Protein AF-A0A7S0MUR2-F1 (afdb_monomer)

Solvent-accessible surface area (backbone atoms only — not comparable to full-atom values): 8888 Å² total; per-residue (Å²): 134,85,80,76,78,78,74,66,90,78,56,60,71,79,74,49,76,50,71,68,57,52,52,53,50,50,51,50,50,50,53,50,50,53,52,51,50,53,52,48,53,53,51,52,53,52,51,52,52,52,52,51,51,50,52,52,50,53,51,55,54,52,53,60,51,64,76,42,84,92,42,72,80,53,42,61,61,44,54,51,50,48,51,55,54,57,74,52,36,84,82,47,55,74,75,54,35,54,54,52,49,54,54,45,51,54,49,52,51,50,54,49,51,53,52,51,50,52,51,53,51,54,62,68,71,54,49,75,62,58,53,49,49,58,58,53,74,77,50,84,85,59,93,85,58,77,96,77,133

Nearest PDB structures (foldseek):
  4v4w-assembly1_AT  TM=3.397E-01  e=2.721E+00  Escherichia coli

Sequence (149 aa):
EEEEEEEDIFGLDSLLPSKRKQEEEARKMAAMAARAEARAAAKAAALLDQRRDALIRAVEEAFGFYNVTTKNWTRVPVDMLVAKVHEVRAKFAPGQRDRLQKVYNRVKEQQTRRRQVAQQEAARDRSAFETAQSKYAGMDISIRKAVAG

Radius of gyration: 37.53 Å; Cα contacts (8 Å, |Δi|>4): 38; chains: 1; bounding box: 100×21×106 Å

Structure (mmCIF, N/CA/C/O backbone):
data_AF-A0A7S0MUR2-F1
#
_entry.id   AF-A0A7S0MUR2-F1
#
loop_
_atom_site.group_PDB
_atom_site.id
_atom_site.type_symbol
_atom_site.label_atom_id
_atom_site.label_alt_id
_atom_site.label_comp_id
_atom_site.label_asym_id
_atom_site.label_entity_id
_atom_site.label_seq_id
_atom_site.pdbx_PDB_ins_code
_atom_site.Cartn_x
_atom_site.Cartn_y
_atom_site.Cartn_z
_atom_site.occupancy
_atom_site.B_iso_or_equiv
_atom_site.auth_seq_id
_atom_site.auth_comp_id
_atom_site.auth_asym_id
_atom_site.auth_atom_id
_atom_site.pdbx_PDB_model_num
ATOM 1 N N . GLU A 1 1 ? 21.068 7.499 -71.620 1.00 37.94 1 GLU A N 1
ATOM 2 C CA . GLU A 1 1 ? 22.083 8.463 -71.169 1.00 37.94 1 GLU A CA 1
ATOM 3 C C . GLU A 1 1 ? 22.951 7.692 -70.201 1.00 37.94 1 GLU A C 1
ATOM 5 O O . GLU A 1 1 ? 22.468 7.285 -69.153 1.00 37.94 1 GLU A O 1
ATOM 10 N N . GLU A 1 2 ? 24.115 7.273 -70.6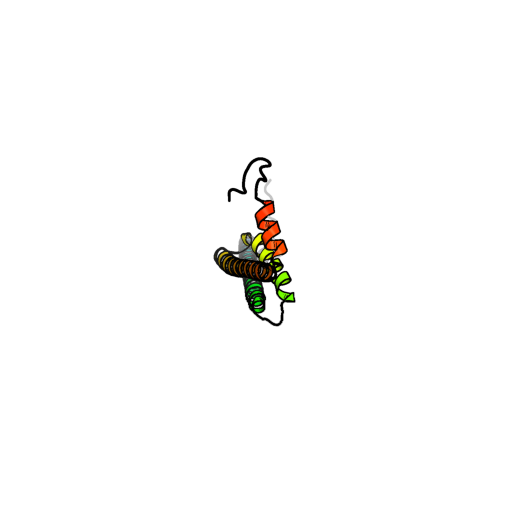87 1.00 41.06 2 GLU A N 1
ATOM 11 C CA . GLU A 1 2 ? 25.111 6.533 -69.915 1.00 41.06 2 GLU A CA 1
ATOM 12 C C . GLU A 1 2 ? 25.866 7.588 -69.103 1.00 41.06 2 GLU A C 1
ATOM 14 O O . GLU A 1 2 ? 26.521 8.449 -69.684 1.00 41.06 2 GLU A O 1
ATOM 19 N N . GLU A 1 3 ? 25.664 7.608 -67.784 1.00 45.03 3 GLU A N 1
ATOM 20 C CA . GLU A 1 3 ? 26.466 8.436 -66.883 1.00 45.03 3 GLU A CA 1
ATOM 21 C C . GLU A 1 3 ? 27.890 7.874 -66.914 1.00 45.03 3 GLU A C 1
ATOM 23 O O . GLU A 1 3 ? 28.135 6.765 -66.439 1.00 45.03 3 GLU A O 1
ATOM 28 N N . GLU A 1 4 ? 28.800 8.606 -67.558 1.00 47.94 4 GLU A N 1
ATOM 29 C CA . GLU A 1 4 ? 30.234 8.337 -67.519 1.00 47.94 4 GLU A CA 1
ATOM 30 C C . GLU A 1 4 ? 30.663 8.290 -66.046 1.00 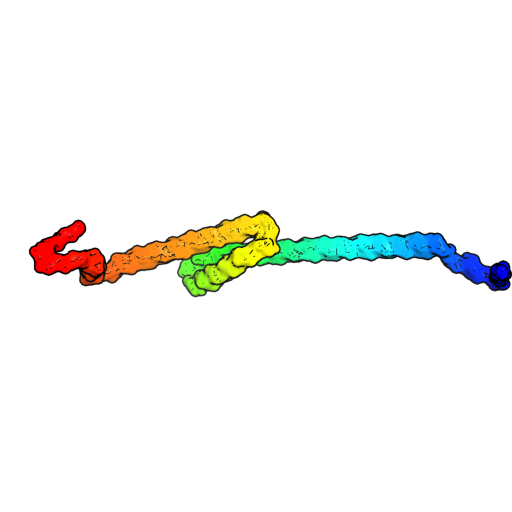47.94 4 GLU A C 1
ATOM 32 O O . GLU A 1 4 ? 30.532 9.277 -65.320 1.00 47.94 4 GLU A O 1
ATOM 37 N N . GLU A 1 5 ? 31.113 7.122 -65.582 1.00 60.44 5 GLU A N 1
ATOM 38 C CA . GLU A 1 5 ? 31.707 6.973 -64.257 1.00 60.44 5 GLU A CA 1
ATOM 39 C C . GLU A 1 5 ? 32.964 7.854 -64.223 1.00 60.44 5 GLU A C 1
ATOM 41 O O . GLU A 1 5 ? 33.976 7.518 -64.836 1.00 60.44 5 GLU A O 1
ATOM 46 N N . GLU A 1 6 ? 32.884 9.018 -63.567 1.00 66.69 6 GLU A N 1
ATOM 47 C CA . GLU A 1 6 ? 34.037 9.889 -63.334 1.00 66.69 6 GLU A CA 1
ATOM 48 C C . GLU A 1 6 ? 35.123 9.072 -62.620 1.00 66.69 6 GLU A C 1
ATOM 50 O O . GLU A 1 6 ? 34.997 8.728 -61.443 1.00 66.69 6 GLU A O 1
ATOM 55 N N . GLU A 1 7 ? 36.179 8.709 -63.351 1.00 65.25 7 GLU A N 1
ATOM 56 C CA . GLU A 1 7 ? 37.297 7.957 -62.794 1.00 65.25 7 GLU A CA 1
ATOM 57 C C . GLU A 1 7 ? 37.976 8.800 -61.706 1.00 65.25 7 GLU A C 1
ATOM 59 O O . GLU A 1 7 ? 38.452 9.910 -61.950 1.00 65.25 7 GLU A O 1
ATOM 64 N N . ASP A 1 8 ? 38.016 8.270 -60.485 1.00 77.12 8 ASP A N 1
ATOM 65 C CA . ASP A 1 8 ? 38.578 8.931 -59.309 1.00 77.12 8 ASP A CA 1
ATOM 66 C C . ASP A 1 8 ? 40.097 9.169 -59.456 1.00 77.12 8 ASP A C 1
ATOM 68 O O . ASP A 1 8 ? 40.935 8.338 -59.097 1.00 77.12 8 ASP A O 1
ATOM 72 N N . ILE A 1 9 ? 40.446 10.351 -59.976 1.00 82.75 9 ILE A N 1
ATOM 73 C CA . ILE A 1 9 ? 41.812 10.806 -60.304 1.00 82.75 9 ILE A CA 1
ATOM 74 C C . ILE A 1 9 ? 42.748 10.786 -59.078 1.00 82.75 9 ILE A C 1
ATOM 76 O O . ILE A 1 9 ? 43.970 10.711 -59.224 1.00 82.75 9 ILE A O 1
ATOM 80 N N . PHE A 1 10 ? 42.198 10.838 -57.860 1.00 81.88 10 PHE A N 1
ATOM 81 C CA . PHE A 1 10 ? 42.970 10.892 -56.615 1.00 81.88 10 PHE A CA 1
ATOM 82 C C . PHE A 1 10 ? 42.931 9.589 -55.804 1.00 81.88 10 PHE A C 1
ATOM 84 O O . PHE A 1 10 ? 43.607 9.502 -54.775 1.00 81.88 10 PHE A O 1
ATOM 91 N N . GLY A 1 11 ? 42.180 8.576 -56.249 1.00 76.94 11 GLY A N 1
ATOM 92 C CA . GLY A 1 11 ? 42.016 7.305 -55.540 1.00 76.94 11 GLY A CA 1
ATOM 93 C C . GLY A 1 11 ? 41.372 7.447 -54.154 1.00 76.94 11 GLY A C 1
ATOM 94 O O . GLY A 1 11 ? 41.576 6.590 -53.288 1.00 76.94 11 GLY A O 1
ATOM 95 N N . LEU A 1 12 ? 40.641 8.536 -53.908 1.00 77.88 12 LEU A N 1
ATOM 96 C CA . LEU A 1 12 ? 40.012 8.852 -52.629 1.00 77.88 12 LEU A CA 1
ATOM 97 C C . LEU A 1 12 ? 38.819 7.937 -52.303 1.00 77.88 12 LEU A C 1
ATOM 99 O O . LEU A 1 12 ? 38.574 7.655 -51.129 1.00 77.88 12 LEU A O 1
ATOM 103 N N . ASP A 1 13 ? 38.133 7.398 -53.308 1.00 76.19 13 ASP A N 1
ATOM 104 C CA . ASP A 1 13 ? 37.029 6.446 -53.154 1.00 76.19 13 ASP A CA 1
ATOM 105 C C . ASP A 1 13 ? 37.485 5.124 -52.531 1.00 76.19 13 ASP A C 1
ATOM 107 O O . ASP A 1 13 ? 36.716 4.462 -51.831 1.00 76.19 13 ASP A O 1
ATOM 111 N N . SER A 1 14 ? 38.763 4.765 -52.690 1.00 74.88 14 SER A N 1
ATOM 112 C CA . SER A 1 14 ? 39.358 3.601 -52.017 1.00 74.88 14 SER A CA 1
ATOM 113 C C . SER A 1 14 ? 39.465 3.775 -50.493 1.00 74.88 14 SER A C 1
ATOM 115 O O . SER A 1 14 ? 39.527 2.787 -49.754 1.00 74.88 14 SER A O 1
ATOM 117 N N . LEU A 1 15 ? 39.456 5.026 -50.014 1.00 78.12 15 LEU A N 1
ATOM 118 C CA . LEU A 1 15 ? 39.483 5.379 -48.595 1.00 78.12 15 LEU A CA 1
ATOM 119 C C . LEU A 1 15 ? 38.074 5.476 -47.996 1.00 78.12 15 LEU A C 1
ATOM 121 O O . LEU A 1 15 ? 37.933 5.454 -46.769 1.00 78.12 15 LEU A O 1
ATOM 125 N N . LEU A 1 16 ? 37.026 5.561 -48.825 1.00 79.19 16 LEU A N 1
ATOM 126 C CA . LEU A 1 16 ? 35.653 5.606 -48.344 1.00 79.19 16 LEU A CA 1
ATOM 127 C C . LEU A 1 16 ? 35.198 4.207 -47.896 1.00 79.19 16 LEU A C 1
ATOM 129 O O . LEU A 1 16 ? 35.346 3.220 -48.624 1.00 79.19 16 LEU A O 1
ATOM 133 N N . PRO A 1 17 ? 34.611 4.073 -46.692 1.00 74.19 17 PRO A N 1
ATOM 134 C CA . PRO A 1 17 ? 34.070 2.797 -46.263 1.00 74.19 17 PRO A CA 1
ATOM 135 C C . PRO A 1 17 ? 32.956 2.390 -47.223 1.00 74.19 17 PRO A C 1
ATOM 137 O O . PRO A 1 17 ? 32.043 3.169 -47.494 1.00 74.19 17 PRO A O 1
ATOM 140 N N . SER A 1 18 ? 33.026 1.159 -47.732 1.00 79.12 18 SER A N 1
ATOM 141 C CA . SER A 1 18 ? 32.037 0.662 -48.686 1.00 79.12 18 SER A CA 1
ATOM 142 C C . SER A 1 18 ? 30.620 0.785 -48.118 1.00 79.12 18 SER A C 1
ATOM 144 O O . SER A 1 18 ? 30.404 0.567 -46.923 1.00 79.12 18 SER A O 1
ATOM 146 N N . LYS A 1 19 ? 29.632 1.083 -48.974 1.00 79.44 19 LYS A N 1
ATOM 147 C CA . LYS A 1 19 ? 28.216 1.223 -48.572 1.00 79.44 19 LYS A CA 1
ATOM 148 C C . LYS A 1 19 ? 27.738 0.049 -47.697 1.00 79.44 19 LYS A C 1
ATOM 150 O O . LYS A 1 19 ? 27.048 0.259 -46.708 1.00 79.44 19 LYS A O 1
ATOM 155 N N . ARG A 1 20 ? 28.208 -1.174 -47.989 1.00 77.75 20 ARG A N 1
ATOM 156 C CA . ARG A 1 20 ? 27.945 -2.385 -47.185 1.00 77.75 20 ARG A CA 1
ATOM 157 C C . ARG A 1 20 ? 28.541 -2.332 -45.772 1.00 77.75 20 ARG A C 1
ATOM 159 O O . ARG A 1 20 ? 27.870 -2.743 -44.832 1.00 77.75 20 ARG A O 1
ATOM 166 N N . LYS A 1 21 ? 29.773 -1.833 -45.603 1.00 82.62 21 LYS A N 1
ATOM 167 C CA . LYS A 1 21 ? 30.394 -1.653 -44.277 1.00 82.62 21 LYS A CA 1
ATOM 168 C C . LYS A 1 21 ? 29.659 -0.587 -43.462 1.00 82.62 21 LYS A C 1
ATOM 170 O O . LYS A 1 21 ? 29.388 -0.818 -42.290 1.00 82.62 21 LYS A O 1
ATOM 175 N N . GLN A 1 22 ? 29.275 0.526 -44.092 1.00 82.00 22 GLN A N 1
ATOM 176 C CA . GLN A 1 22 ? 28.497 1.584 -43.434 1.00 82.00 22 GLN A CA 1
ATOM 177 C C . GLN A 1 22 ? 27.115 1.082 -42.983 1.00 82.00 22 GLN A C 1
ATOM 179 O O . GLN A 1 22 ? 26.691 1.351 -41.861 1.00 82.00 22 GLN A O 1
ATOM 184 N N . GLU A 1 23 ? 26.425 0.304 -43.822 1.00 82.62 23 GLU A N 1
ATOM 185 C CA . GLU A 1 23 ? 25.126 -0.291 -43.489 1.00 82.62 23 GLU A CA 1
ATOM 186 C C . GLU A 1 23 ? 25.236 -1.324 -42.352 1.00 82.62 23 GLU A C 1
ATOM 188 O O . GLU A 1 23 ? 24.404 -1.356 -41.441 1.00 82.62 23 GLU A O 1
ATOM 193 N N . GLU A 1 24 ? 26.298 -2.137 -42.345 1.00 85.00 24 GLU A N 1
ATOM 194 C CA . GLU A 1 24 ? 26.568 -3.091 -41.267 1.00 85.00 24 GLU A CA 1
ATOM 195 C C . GLU A 1 24 ? 26.870 -2.383 -39.933 1.00 85.00 24 GLU A C 1
ATOM 197 O O . GLU A 1 24 ? 26.365 -2.792 -38.883 1.00 85.00 24 GLU A O 1
ATOM 202 N N . GLU A 1 25 ? 27.653 -1.303 -39.957 1.00 87.75 25 GLU A N 1
ATOM 203 C CA . GLU A 1 25 ? 27.940 -0.475 -38.781 1.00 87.75 25 GLU A CA 1
ATOM 204 C C . GLU A 1 25 ? 26.689 0.242 -38.262 1.00 87.75 25 GLU A C 1
ATOM 206 O O . GLU A 1 25 ? 26.412 0.191 -37.060 1.00 87.75 25 GLU A O 1
ATOM 211 N N . ALA A 1 26 ? 25.877 0.821 -39.150 1.00 86.81 26 ALA A N 1
ATOM 212 C CA . ALA A 1 26 ? 24.604 1.440 -38.791 1.00 86.81 26 ALA A CA 1
ATOM 213 C C . ALA A 1 26 ? 23.649 0.424 -38.144 1.00 86.81 26 ALA A C 1
ATOM 215 O O . ALA A 1 26 ? 23.041 0.703 -37.107 1.00 86.81 26 ALA A O 1
ATOM 216 N N . ARG A 1 27 ? 23.572 -0.800 -38.685 1.00 90.38 27 ARG A N 1
ATOM 217 C CA . ARG A 1 27 ? 22.765 -1.886 -38.110 1.00 90.38 27 ARG A CA 1
ATOM 218 C C . ARG A 1 27 ? 23.280 -2.324 -36.737 1.00 90.38 27 ARG A C 1
ATOM 220 O O . ARG A 1 27 ? 22.473 -2.575 -35.840 1.00 90.38 27 ARG A O 1
ATOM 227 N N . LYS A 1 28 ? 24.602 -2.390 -36.540 1.00 91.06 28 LYS A N 1
ATOM 228 C CA . LYS A 1 28 ? 25.218 -2.682 -35.231 1.00 91.06 28 LYS A CA 1
ATOM 229 C C . LYS A 1 28 ? 24.917 -1.585 -34.209 1.00 91.06 28 LYS A C 1
ATOM 231 O O . LYS A 1 28 ? 24.536 -1.909 -33.083 1.00 91.06 28 LYS A O 1
ATOM 236 N N . MET A 1 29 ? 25.024 -0.310 -34.591 1.00 90.50 29 MET A N 1
ATOM 237 C CA . MET A 1 29 ? 24.681 0.813 -33.712 1.00 90.50 29 MET A CA 1
ATOM 238 C C . MET A 1 29 ? 23.192 0.822 -33.353 1.00 90.50 29 MET A C 1
ATOM 240 O O . MET A 1 29 ? 22.856 0.956 -32.177 1.00 90.50 29 MET A O 1
ATOM 244 N N . ALA A 1 30 ? 22.300 0.593 -34.321 1.00 92.31 30 ALA A N 1
ATOM 245 C CA . ALA A 1 30 ? 20.862 0.498 -34.073 1.00 92.31 30 ALA A CA 1
ATOM 246 C C . ALA A 1 30 ? 20.518 -0.664 -33.124 1.00 92.31 30 ALA A C 1
ATOM 248 O O . ALA A 1 30 ? 19.748 -0.493 -32.178 1.00 92.31 30 ALA A O 1
ATOM 249 N N . ALA A 1 31 ? 21.141 -1.833 -33.308 1.00 92.25 31 ALA A N 1
ATOM 250 C CA . ALA A 1 31 ? 20.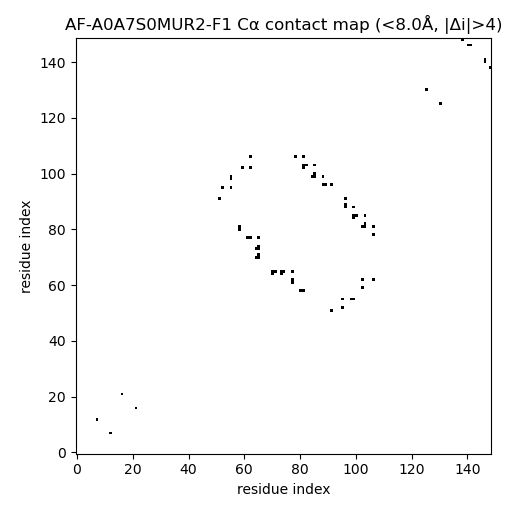970 -2.973 -32.408 1.00 92.25 31 ALA A CA 1
ATOM 251 C C . ALA A 1 31 ? 21.490 -2.681 -30.987 1.00 92.25 31 ALA A C 1
ATOM 253 O O . ALA A 1 31 ? 20.869 -3.081 -29.997 1.00 92.25 31 ALA A O 1
ATOM 254 N N . MET A 1 32 ? 22.609 -1.960 -30.865 1.00 92.75 32 MET A N 1
ATOM 255 C CA . MET A 1 32 ? 23.150 -1.531 -29.574 1.00 92.75 32 MET A CA 1
ATOM 256 C C . MET A 1 32 ? 22.221 -0.528 -28.879 1.00 92.75 32 MET A C 1
ATOM 258 O O . MET A 1 32 ? 21.964 -0.677 -27.682 1.00 92.75 32 MET A O 1
ATOM 262 N N . ALA A 1 33 ? 21.679 0.441 -29.621 1.00 92.38 33 ALA A N 1
ATOM 263 C CA . ALA A 1 33 ? 20.723 1.422 -29.118 1.00 92.38 33 ALA A CA 1
ATOM 264 C C . ALA A 1 33 ? 19.432 0.748 -28.626 1.00 92.38 33 ALA A C 1
ATOM 266 O O . ALA A 1 33 ? 19.033 0.963 -27.483 1.00 92.38 33 ALA A O 1
ATOM 267 N N . ALA A 1 34 ? 18.857 -0.164 -29.416 1.00 93.38 34 ALA A N 1
ATOM 268 C CA . ALA A 1 34 ? 17.673 -0.931 -29.023 1.00 93.38 34 ALA A CA 1
ATOM 269 C C . ALA A 1 34 ? 17.920 -1.766 -27.753 1.00 93.38 34 ALA A C 1
ATOM 271 O O . ALA A 1 34 ? 17.082 -1.830 -26.851 1.00 93.38 34 ALA A O 1
ATOM 272 N N . ARG A 1 35 ? 19.105 -2.379 -27.626 1.00 93.44 35 ARG A N 1
ATOM 273 C CA . ARG A 1 35 ? 19.481 -3.134 -26.421 1.00 93.44 35 ARG A CA 1
ATOM 274 C C . ARG A 1 35 ? 19.669 -2.225 -25.203 1.00 93.44 35 ARG A C 1
ATOM 276 O O . ARG A 1 35 ? 19.324 -2.622 -24.087 1.00 93.44 35 ARG A O 1
ATOM 283 N N . ALA A 1 36 ? 20.215 -1.026 -25.396 1.00 93.25 36 ALA A N 1
ATOM 284 C CA . ALA A 1 36 ? 20.356 -0.031 -24.340 1.00 93.25 36 ALA A CA 1
ATOM 285 C C . ALA A 1 36 ? 18.986 0.471 -23.859 1.00 93.25 36 ALA A C 1
ATOM 287 O O . ALA A 1 36 ? 18.757 0.535 -22.650 1.00 93.25 36 ALA A O 1
ATOM 288 N N . GLU A 1 37 ? 18.063 0.733 -24.784 1.00 93.94 37 GLU A N 1
ATOM 289 C CA . GLU A 1 37 ? 16.691 1.145 -24.489 1.00 93.94 37 GLU A CA 1
ATOM 290 C C . GLU A 1 37 ? 15.921 0.052 -23.736 1.00 93.94 37 GLU A C 1
ATOM 292 O O . GLU A 1 37 ? 15.372 0.309 -22.664 1.00 93.94 37 GLU A O 1
ATOM 297 N N . ALA A 1 38 ? 15.981 -1.200 -24.202 1.00 93.75 38 ALA A N 1
ATOM 298 C CA . ALA A 1 38 ? 15.368 -2.333 -23.509 1.00 93.75 38 ALA A CA 1
ATOM 299 C C . ALA A 1 38 ? 15.914 -2.498 -22.078 1.00 93.75 38 ALA A C 1
ATOM 301 O O . ALA A 1 38 ? 15.165 -2.741 -21.128 1.00 93.75 38 ALA A O 1
ATOM 302 N N . ARG A 1 39 ? 17.228 -2.309 -21.889 1.00 93.75 39 ARG A N 1
ATOM 303 C CA . ARG A 1 39 ? 17.855 -2.344 -20.560 1.00 93.75 39 ARG A CA 1
ATOM 304 C C . ARG A 1 39 ? 17.404 -1.174 -19.683 1.00 93.75 39 ARG A C 1
ATOM 306 O O . ARG A 1 39 ? 17.239 -1.359 -18.477 1.00 93.75 39 ARG A O 1
ATOM 313 N N . ALA A 1 40 ? 17.225 0.015 -20.253 1.00 93.81 40 ALA A N 1
ATOM 314 C CA . ALA A 1 40 ? 16.716 1.179 -19.535 1.00 93.81 40 ALA A CA 1
ATOM 315 C C . ALA A 1 40 ? 15.258 0.970 -19.097 1.00 93.81 40 ALA A C 1
ATOM 317 O O . ALA A 1 40 ? 14.941 1.188 -17.927 1.00 93.81 40 ALA A O 1
ATOM 318 N N . ALA A 1 41 ? 14.407 0.448 -19.983 1.00 94.06 41 ALA A N 1
ATOM 319 C CA . ALA A 1 41 ? 13.020 0.107 -19.679 1.00 94.06 41 ALA A CA 1
ATOM 320 C C . ALA A 1 41 ? 12.920 -0.944 -18.559 1.00 94.06 41 ALA A C 1
ATOM 322 O O . ALA A 1 41 ? 12.169 -0.761 -17.601 1.00 94.06 41 ALA A O 1
ATOM 323 N N . ALA A 1 42 ? 13.743 -1.999 -18.611 1.00 94.31 42 ALA A N 1
ATOM 324 C CA . ALA A 1 42 ? 13.794 -3.018 -17.562 1.00 94.31 42 ALA A CA 1
ATOM 325 C C . ALA A 1 42 ? 14.217 -2.440 -16.198 1.00 94.31 42 ALA A C 1
ATOM 327 O O . ALA A 1 42 ? 13.621 -2.764 -15.170 1.00 94.31 42 ALA A O 1
ATOM 328 N N . LYS A 1 43 ? 15.211 -1.540 -16.174 1.00 94.50 43 LYS A N 1
ATOM 329 C CA . LYS A 1 43 ? 15.619 -0.837 -14.946 1.00 94.50 43 LYS A CA 1
ATOM 330 C C . LYS A 1 43 ? 14.507 0.057 -14.401 1.00 94.50 43 LYS A C 1
ATOM 332 O O . LYS A 1 43 ? 14.294 0.080 -13.192 1.00 94.50 43 LYS A O 1
ATOM 337 N N . ALA A 1 44 ? 13.801 0.777 -15.272 1.00 94.44 44 ALA A N 1
ATOM 338 C CA . ALA A 1 44 ? 12.683 1.623 -14.872 1.00 94.44 44 ALA A CA 1
ATOM 339 C C . ALA A 1 44 ? 11.548 0.791 -14.254 1.00 94.44 44 ALA A C 1
ATOM 341 O O . ALA A 1 44 ? 11.048 1.145 -13.188 1.00 94.44 44 ALA A O 1
ATOM 342 N N . ALA A 1 45 ? 11.202 -0.348 -14.862 1.00 92.06 45 ALA A N 1
ATOM 343 C CA . ALA A 1 45 ? 10.216 -1.278 -14.317 1.00 92.06 45 ALA A CA 1
ATOM 344 C C . ALA A 1 45 ? 10.636 -1.820 -12.938 1.00 92.06 45 ALA A C 1
ATOM 346 O O . ALA A 1 45 ? 9.867 -1.730 -11.982 1.00 92.06 45 ALA A O 1
ATOM 347 N N . ALA A 1 46 ? 11.884 -2.278 -12.797 1.00 93.12 46 ALA A N 1
ATOM 348 C CA . ALA A 1 46 ? 12.408 -2.767 -11.521 1.00 93.12 46 ALA A CA 1
ATOM 349 C C . ALA A 1 46 ? 12.390 -1.688 -10.423 1.00 93.12 46 ALA A C 1
ATOM 351 O O . ALA A 1 46 ? 12.027 -1.963 -9.280 1.00 93.12 46 ALA A O 1
ATOM 352 N N . LEU A 1 47 ? 12.735 -0.443 -10.767 1.00 95.12 47 LEU A N 1
ATOM 353 C CA . LEU A 1 47 ? 12.681 0.680 -9.832 1.00 95.12 47 LEU A CA 1
ATOM 354 C C . LEU A 1 47 ? 11.245 0.973 -9.377 1.00 95.12 47 LEU A C 1
ATOM 356 O O . LEU A 1 47 ? 11.020 1.285 -8.207 1.00 95.12 47 LEU A O 1
ATOM 360 N N . LEU A 1 48 ? 10.266 0.880 -10.281 1.00 93.06 48 LEU A N 1
ATOM 361 C CA . LEU A 1 48 ? 8.856 1.047 -9.929 1.00 93.06 48 LEU A CA 1
ATOM 362 C C . LEU A 1 48 ? 8.392 -0.028 -8.945 1.00 93.06 48 LEU A C 1
ATOM 364 O O . LEU A 1 48 ? 7.704 0.298 -7.976 1.00 93.06 48 LEU A O 1
ATOM 368 N N . ASP A 1 49 ? 8.799 -1.278 -9.144 1.00 91.62 49 ASP A N 1
ATOM 369 C CA . ASP A 1 49 ? 8.436 -2.367 -8.238 1.00 91.62 49 ASP A CA 1
ATOM 370 C C . ASP A 1 49 ? 9.099 -2.220 -6.867 1.00 91.62 49 ASP A C 1
ATOM 372 O O . ASP A 1 49 ? 8.418 -2.343 -5.849 1.00 91.62 49 ASP A O 1
ATOM 376 N N . GLN A 1 50 ? 10.372 -1.818 -6.818 1.00 94.50 50 GLN A N 1
ATOM 377 C CA . GLN A 1 50 ? 11.057 -1.500 -5.561 1.00 94.50 50 GLN A CA 1
ATOM 378 C C . GLN A 1 50 ? 10.381 -0.352 -4.804 1.00 94.50 50 GLN A C 1
ATOM 380 O O . GLN A 1 50 ? 10.207 -0.426 -3.588 1.00 94.50 50 GLN A O 1
ATOM 385 N N . ARG A 1 51 ? 9.957 0.705 -5.511 1.00 94.75 51 ARG A N 1
ATOM 386 C CA . ARG A 1 51 ? 9.211 1.825 -4.912 1.00 94.75 51 ARG A CA 1
ATOM 387 C C . ARG A 1 51 ? 7.875 1.362 -4.337 1.00 94.75 51 ARG A C 1
ATOM 389 O O . ARG A 1 51 ? 7.519 1.755 -3.228 1.00 94.75 51 ARG A O 1
ATOM 396 N N . ARG A 1 52 ? 7.145 0.517 -5.069 1.00 94.31 52 ARG A N 1
ATOM 397 C CA . ARG A 1 52 ? 5.884 -0.077 -4.599 1.00 94.31 52 ARG A CA 1
ATOM 398 C C . ARG A 1 52 ? 6.101 -0.941 -3.360 1.00 94.31 52 ARG A C 1
ATOM 400 O O . ARG A 1 52 ? 5.350 -0.805 -2.401 1.00 94.31 52 ARG A O 1
ATOM 407 N N . ASP A 1 53 ? 7.142 -1.766 -3.343 1.00 93.75 53 ASP A N 1
ATOM 408 C CA . ASP A 1 53 ? 7.473 -2.597 -2.184 1.00 93.75 53 ASP A CA 1
ATOM 409 C C . ASP A 1 53 ? 7.876 -1.767 -0.963 1.00 93.75 53 ASP A C 1
ATOM 411 O O . ASP A 1 53 ? 7.443 -2.069 0.151 1.00 93.75 53 ASP A O 1
ATOM 415 N N . ALA A 1 54 ? 8.660 -0.705 -1.160 1.00 95.56 54 ALA A N 1
ATOM 416 C CA . ALA A 1 54 ? 9.025 0.224 -0.096 1.00 95.56 54 ALA A CA 1
ATOM 417 C C . ALA A 1 54 ? 7.788 0.914 0.502 1.00 95.56 54 ALA A C 1
ATOM 419 O O . ALA A 1 54 ? 7.666 0.996 1.722 1.00 95.56 54 ALA A O 1
ATOM 420 N N . LEU A 1 55 ? 6.834 1.336 -0.338 1.00 94.38 55 LEU A N 1
ATOM 421 C CA . LEU A 1 55 ? 5.561 1.900 0.121 1.00 94.38 55 LEU A CA 1
ATOM 422 C C . LEU A 1 55 ? 4.763 0.897 0.961 1.00 94.38 55 LEU A C 1
ATOM 424 O O . LEU A 1 55 ? 4.240 1.263 2.008 1.00 94.38 55 LEU A O 1
ATOM 428 N N . ILE A 1 56 ? 4.690 -0.368 0.541 1.00 94.31 56 ILE A N 1
ATOM 429 C CA . ILE A 1 56 ? 3.976 -1.403 1.305 1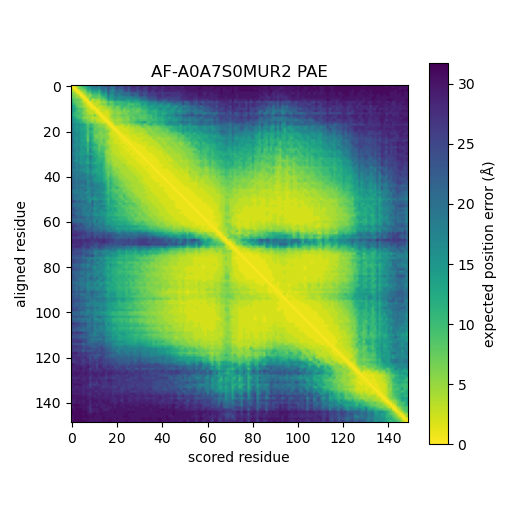.00 94.31 56 ILE A CA 1
ATOM 430 C C . ILE A 1 56 ? 4.643 -1.629 2.662 1.00 94.31 56 ILE A C 1
ATOM 432 O O . ILE A 1 56 ? 3.942 -1.692 3.667 1.00 94.31 56 ILE A O 1
ATOM 436 N N . ARG A 1 57 ? 5.980 -1.690 2.711 1.00 94.62 57 ARG A N 1
ATOM 437 C CA . ARG A 1 57 ? 6.725 -1.811 3.976 1.00 94.62 57 ARG A CA 1
ATOM 438 C C . ARG A 1 57 ? 6.464 -0.625 4.903 1.00 94.62 57 ARG A C 1
ATOM 440 O O . ARG A 1 57 ? 6.169 -0.834 6.073 1.00 94.62 57 ARG A O 1
ATOM 447 N N . ALA A 1 58 ? 6.475 0.598 4.376 1.00 93.19 58 ALA A N 1
ATOM 448 C CA . ALA A 1 58 ? 6.159 1.792 5.159 1.00 93.19 58 ALA A CA 1
ATOM 449 C C . ALA A 1 58 ? 4.738 1.737 5.747 1.00 93.19 58 ALA A C 1
ATOM 451 O O . ALA A 1 58 ? 4.521 2.137 6.887 1.00 93.19 58 ALA A O 1
ATOM 452 N N . VAL A 1 59 ? 3.766 1.205 5.000 1.00 93.12 59 VAL A N 1
ATOM 453 C CA . VAL A 1 59 ? 2.386 1.014 5.476 1.00 93.12 59 VAL A CA 1
ATOM 454 C C . VAL A 1 59 ? 2.295 -0.093 6.536 1.00 93.12 59 VAL A C 1
ATOM 456 O O . VAL A 1 59 ? 1.576 0.061 7.523 1.00 93.12 59 VAL A O 1
ATOM 459 N N . GLU A 1 60 ? 3.027 -1.195 6.364 1.00 92.19 60 GLU A N 1
ATOM 460 C CA . GLU A 1 60 ? 3.126 -2.281 7.350 1.00 92.19 60 GLU A CA 1
ATOM 461 C C . GLU A 1 60 ? 3.741 -1.782 8.672 1.00 92.19 60 GLU A C 1
ATOM 463 O O . GLU A 1 60 ? 3.199 -2.054 9.745 1.00 92.19 60 GLU A O 1
ATOM 468 N N . GLU A 1 61 ? 4.815 -0.993 8.604 1.00 90.88 61 GLU A N 1
AT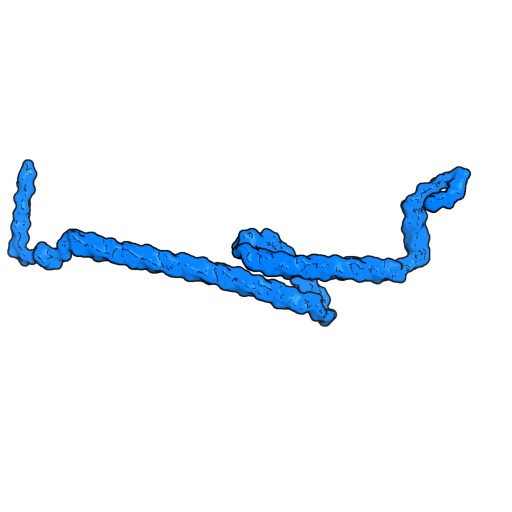OM 469 C CA . GLU A 1 61 ? 5.440 -0.361 9.771 1.00 90.88 61 GLU A CA 1
ATOM 470 C C . GLU A 1 61 ? 4.526 0.688 10.412 1.00 90.88 61 GLU A C 1
ATOM 472 O O . GLU A 1 61 ? 4.361 0.691 11.633 1.00 90.88 61 GLU A O 1
ATOM 477 N N . ALA A 1 62 ? 3.859 1.525 9.606 1.00 87.81 62 ALA A N 1
ATOM 478 C CA . ALA A 1 62 ? 2.871 2.494 10.082 1.00 87.81 62 ALA A CA 1
ATOM 479 C C . ALA A 1 62 ? 1.759 1.809 10.894 1.00 87.81 62 ALA A C 1
ATOM 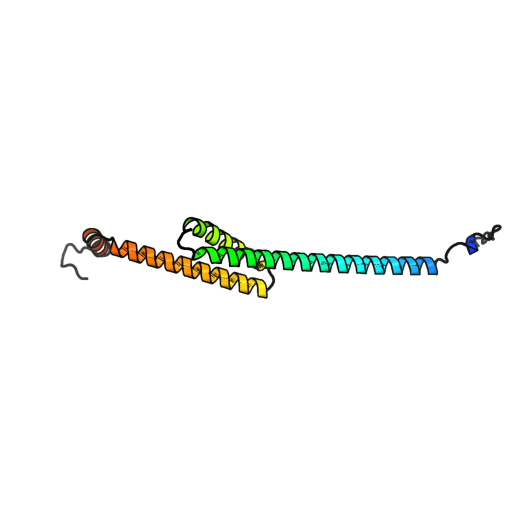481 O O . ALA A 1 62 ? 1.360 2.297 11.953 1.00 87.81 62 ALA A O 1
ATOM 482 N N . PHE A 1 63 ? 1.299 0.640 10.439 1.00 86.88 63 PHE A N 1
ATOM 483 C CA . PHE A 1 63 ? 0.338 -0.174 11.176 1.00 86.88 63 PHE A CA 1
ATOM 484 C C . PHE A 1 63 ? 0.909 -0.756 12.479 1.00 86.88 63 PHE A C 1
ATOM 486 O O . PHE A 1 63 ? 0.173 -0.899 13.454 1.00 86.88 63 PHE A O 1
ATOM 493 N N . GLY A 1 64 ? 2.211 -1.036 12.557 1.00 84.50 64 GLY A N 1
ATOM 494 C CA . GLY A 1 64 ? 2.871 -1.445 13.803 1.00 84.50 64 GLY A CA 1
ATOM 495 C C . GLY A 1 64 ? 2.665 -0.447 14.950 1.00 84.50 64 GLY A C 1
ATOM 496 O O . GLY A 1 64 ? 2.472 -0.846 16.100 1.00 84.50 64 GLY A O 1
ATOM 497 N N . PHE A 1 65 ? 2.586 0.851 14.640 1.00 79.94 65 PHE A N 1
ATOM 498 C CA . PHE A 1 65 ? 2.323 1.898 15.633 1.00 79.94 65 PHE A CA 1
ATOM 499 C C . PHE A 1 65 ? 0.873 1.937 16.133 1.00 79.94 65 PHE A C 1
ATOM 501 O O . PHE A 1 65 ? 0.596 2.568 17.151 1.00 79.94 65 PHE A O 1
ATOM 508 N N . TYR A 1 66 ? -0.052 1.231 15.480 1.00 74.94 66 TYR A N 1
ATOM 509 C CA . TYR A 1 66 ? -1.476 1.243 15.821 1.00 74.94 66 TYR A CA 1
ATOM 510 C C . TYR A 1 66 ? -1.776 0.657 17.208 1.00 74.94 66 TYR A C 1
ATOM 512 O O . TYR A 1 66 ? -2.706 1.097 17.890 1.00 74.94 66 TYR A O 1
ATOM 520 N N . ASN A 1 67 ? -0.978 -0.331 17.625 1.00 67.31 67 ASN A N 1
ATOM 521 C CA . ASN A 1 67 ? -1.116 -1.024 18.908 1.00 67.31 67 ASN A CA 1
ATOM 522 C C . ASN A 1 67 ? -0.322 -0.354 20.039 1.00 67.31 67 ASN A C 1
ATOM 524 O O . ASN A 1 67 ? -0.413 -0.788 21.184 1.00 67.31 67 ASN A O 1
ATOM 528 N N . VAL A 1 68 ? 0.451 0.694 19.743 1.00 68.50 68 VAL A N 1
ATOM 529 C CA . VAL A 1 68 ? 1.247 1.389 20.756 1.00 68.50 68 VAL A CA 1
ATOM 530 C C . VAL A 1 68 ? 0.319 2.301 21.560 1.00 68.50 68 VAL A C 1
ATOM 532 O O . VAL A 1 68 ? -0.112 3.360 21.102 1.00 68.50 68 VAL A O 1
ATOM 535 N N . THR A 1 69 ? -0.005 1.864 22.778 1.00 55.72 69 THR A N 1
ATOM 536 C CA . THR A 1 69 ? -1.009 2.445 23.688 1.00 55.72 69 THR A CA 1
ATOM 537 C C . THR A 1 69 ? -0.767 3.921 24.022 1.00 55.72 69 THR A C 1
ATOM 539 O O . THR A 1 69 ? -1.700 4.640 24.359 1.00 55.72 69 THR A O 1
ATOM 542 N N . THR A 1 70 ? 0.469 4.403 23.879 1.00 58.50 70 THR A N 1
ATOM 543 C CA . THR A 1 70 ? 0.864 5.795 24.143 1.00 58.50 70 THR A CA 1
ATOM 544 C C . THR A 1 70 ? 0.554 6.768 22.998 1.00 58.50 70 THR A C 1
ATOM 546 O O . THR A 1 70 ? 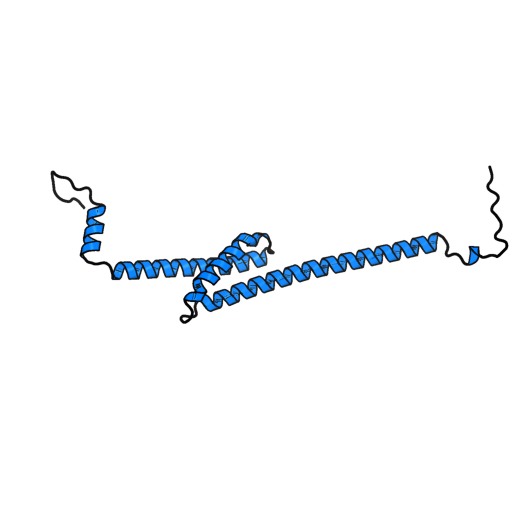0.692 7.976 23.176 1.00 58.50 70 THR A O 1
ATOM 549 N N . LYS A 1 71 ? 0.117 6.294 21.820 1.00 64.25 71 LYS A N 1
ATOM 550 C CA . LYS A 1 71 ? -0.039 7.130 20.613 1.00 64.25 71 LYS A CA 1
ATOM 551 C C . LYS A 1 71 ? -1.432 7.052 19.983 1.00 64.25 71 LYS A C 1
ATOM 553 O O . LYS A 1 71 ? -1.568 6.846 18.779 1.00 64.25 71 LYS A O 1
ATOM 558 N N . ASN A 1 72 ? -2.486 7.294 20.765 1.00 70.75 72 ASN A N 1
ATOM 559 C CA . ASN A 1 72 ? -3.869 7.311 20.255 1.00 70.75 72 ASN A CA 1
ATOM 560 C C . ASN A 1 72 ? -4.084 8.273 19.065 1.00 70.75 72 ASN A C 1
ATOM 562 O O . ASN A 1 72 ? -4.897 7.983 18.190 1.00 70.75 72 ASN A O 1
ATOM 566 N N . TRP A 1 73 ? -3.316 9.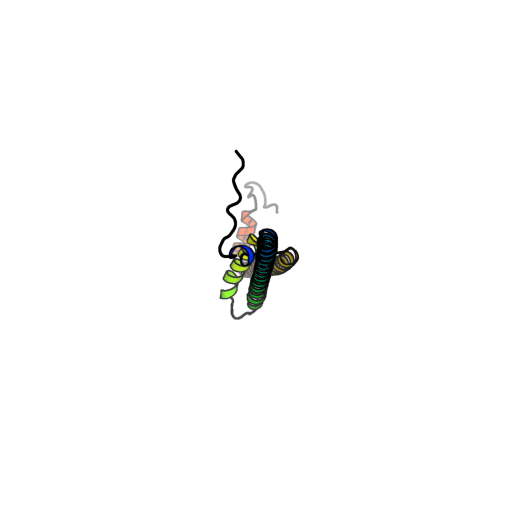364 18.983 1.00 79.56 73 TRP A N 1
ATOM 567 C CA . TRP A 1 73 ? -3.362 10.353 17.896 1.00 79.56 73 TRP A CA 1
ATOM 568 C C . TRP A 1 73 ? -2.880 9.820 16.536 1.00 79.56 73 TRP A C 1
ATOM 570 O O . TRP A 1 73 ? -3.253 10.357 15.498 1.00 79.56 73 TRP A O 1
ATOM 580 N N . THR A 1 74 ? -2.103 8.733 16.510 1.00 83.25 74 THR A N 1
ATOM 581 C CA . THR A 1 74 ? -1.595 8.134 15.259 1.00 83.25 74 THR A CA 1
ATOM 582 C C . THR A 1 74 ? -2.620 7.254 14.547 1.00 83.25 74 THR A C 1
ATOM 584 O O . THR A 1 74 ? -2.476 6.962 13.362 1.00 83.25 74 THR A O 1
ATOM 587 N N . ARG A 1 75 ? -3.699 6.873 15.240 1.00 86.75 75 ARG A N 1
ATOM 588 C CA . ARG A 1 75 ? -4.714 5.942 14.733 1.00 86.75 75 ARG A CA 1
ATOM 589 C C . ARG A 1 75 ? -5.430 6.464 13.490 1.00 86.75 75 ARG A C 1
ATOM 591 O O . ARG A 1 75 ? -5.502 5.747 12.499 1.00 86.75 75 ARG A O 1
ATOM 598 N N . VAL A 1 76 ? -5.929 7.701 13.538 1.00 89.00 76 VAL A N 1
ATOM 599 C CA . VAL A 1 76 ? -6.684 8.307 12.426 1.00 89.00 76 VAL A CA 1
ATOM 600 C C . VAL A 1 76 ? -5.806 8.490 11.180 1.00 89.00 76 VAL A C 1
ATOM 602 O O . VAL A 1 76 ? -6.220 8.034 10.115 1.00 89.00 76 VAL A O 1
ATOM 605 N N . PRO A 1 77 ? -4.581 9.050 11.276 1.00 90.56 77 PRO A N 1
ATOM 606 C CA . PRO A 1 77 ? -3.663 9.102 10.139 1.00 90.56 77 PRO A CA 1
ATOM 607 C C . PRO A 1 77 ? -3.381 7.732 9.513 1.00 90.56 77 PRO A C 1
ATOM 609 O O . PRO A 1 77 ? -3.403 7.607 8.291 1.00 90.56 77 PRO A O 1
ATOM 612 N N . VAL A 1 78 ? -3.162 6.691 10.327 1.00 91.06 78 VAL A N 1
ATOM 613 C CA . VAL A 1 78 ? -2.912 5.329 9.823 1.00 91.06 78 VAL A CA 1
ATOM 614 C C . VAL A 1 78 ? -4.159 4.747 9.153 1.00 91.06 78 VAL A C 1
ATOM 616 O O . VAL A 1 78 ? -4.053 4.174 8.069 1.00 91.06 78 VAL A O 1
ATOM 619 N N . ASP A 1 79 ? -5.342 4.936 9.744 1.00 91.50 79 ASP A N 1
ATOM 620 C CA . ASP A 1 79 ? -6.621 4.521 9.155 1.00 91.50 79 ASP A CA 1
ATOM 621 C C . ASP A 1 79 ? -6.829 5.170 7.770 1.00 91.50 79 ASP A C 1
ATOM 623 O O . ASP A 1 79 ? -7.180 4.483 6.807 1.00 91.50 79 ASP A O 1
ATOM 627 N N . MET A 1 80 ? -6.568 6.478 7.652 1.00 93.12 80 MET A N 1
ATOM 628 C CA . MET A 1 80 ? -6.672 7.222 6.392 1.00 93.12 80 MET A CA 1
ATOM 629 C C . MET A 1 80 ? -5.635 6.764 5.363 1.00 93.12 80 MET A C 1
ATOM 631 O O . MET A 1 80 ? -5.985 6.534 4.204 1.00 93.12 80 MET A O 1
ATOM 635 N N . LEU A 1 81 ? -4.375 6.602 5.777 1.00 93.50 81 LEU A N 1
ATOM 636 C CA . LEU A 1 81 ? -3.288 6.156 4.908 1.00 93.50 81 LEU A CA 1
ATOM 637 C C . LEU A 1 81 ? -3.599 4.782 4.307 1.00 93.50 81 LEU A C 1
ATOM 639 O O . LEU A 1 81 ? -3.558 4.613 3.090 1.00 93.50 81 LEU A O 1
ATOM 643 N N . VAL A 1 82 ? -3.957 3.810 5.149 1.00 93.94 82 VAL A N 1
ATOM 644 C CA . VAL A 1 82 ? -4.251 2.438 4.714 1.00 93.94 82 VAL A CA 1
ATOM 645 C C . VAL A 1 82 ? -5.477 2.402 3.802 1.00 93.94 82 VAL A C 1
ATOM 647 O O . VAL A 1 82 ? -5.461 1.691 2.796 1.00 93.94 82 VAL A O 1
ATOM 650 N N . ALA A 1 83 ? -6.510 3.202 4.088 1.00 94.56 83 ALA A N 1
ATOM 651 C CA . ALA A 1 83 ? -7.669 3.330 3.207 1.00 94.56 83 ALA A CA 1
ATOM 652 C C . ALA A 1 83 ? -7.279 3.873 1.823 1.00 94.56 83 ALA A C 1
ATOM 654 O O . ALA A 1 83 ? -7.641 3.277 0.809 1.00 94.56 83 ALA A O 1
ATOM 655 N N . LYS A 1 84 ? -6.480 4.946 1.766 1.00 95.25 84 LYS A N 1
ATOM 656 C CA . LYS A 1 84 ? -6.039 5.537 0.494 1.00 95.25 84 LYS A CA 1
ATOM 657 C C . LYS A 1 84 ? -5.114 4.633 -0.304 1.00 95.25 84 LYS A C 1
ATOM 659 O O . LYS A 1 84 ? -5.278 4.518 -1.515 1.00 95.25 84 LYS A O 1
ATOM 664 N N . VAL A 1 85 ? -4.189 3.934 0.343 1.00 94.38 85 VAL A N 1
ATOM 665 C CA . VAL A 1 85 ? -3.332 2.968 -0.357 1.00 94.38 85 VAL A CA 1
ATOM 666 C C . VAL A 1 85 ? -4.162 1.800 -0.908 1.00 94.38 85 VAL A C 1
ATOM 668 O O . VAL A 1 85 ? -3.916 1.340 -2.024 1.00 94.38 85 VAL A O 1
ATOM 671 N N . HIS A 1 86 ? -5.189 1.356 -0.178 1.00 94.50 86 HIS A N 1
ATOM 672 C CA . HIS A 1 86 ? -6.081 0.282 -0.620 1.00 94.50 86 HIS A CA 1
ATOM 673 C C . HIS A 1 86 ? -6.978 0.671 -1.804 1.00 94.50 86 HIS A C 1
ATOM 675 O O . HIS A 1 86 ? -7.193 -0.161 -2.687 1.00 94.50 86 HIS A O 1
ATOM 681 N N . GLU A 1 87 ? -7.443 1.923 -1.878 1.00 95.19 87 GLU A N 1
ATOM 682 C CA . GLU A 1 87 ? -8.179 2.453 -3.042 1.00 95.19 87 GLU A CA 1
ATOM 683 C C . GLU A 1 87 ? -7.348 2.338 -4.331 1.00 95.19 87 GLU A C 1
ATOM 685 O O . GLU A 1 87 ? -7.857 1.972 -5.390 1.00 95.19 87 GLU A O 1
ATOM 690 N N . VAL A 1 88 ? -6.038 2.580 -4.237 1.00 94.56 88 VAL A N 1
ATOM 691 C CA . VAL A 1 88 ? -5.122 2.590 -5.388 1.00 94.56 88 VAL A CA 1
ATOM 692 C C . VAL A 1 88 ? -4.477 1.211 -5.632 1.00 94.56 88 VAL A C 1
ATOM 694 O O . VAL A 1 88 ? -3.618 1.063 -6.507 1.00 94.56 88 VAL A O 1
ATOM 697 N N . ARG A 1 89 ? -4.915 0.153 -4.927 1.00 93.50 89 ARG A N 1
ATOM 698 C CA . ARG A 1 89 ? -4.298 -1.190 -4.981 1.00 93.50 89 ARG A CA 1
ATOM 699 C C . ARG A 1 89 ? -4.219 -1.793 -6.386 1.00 93.50 89 ARG A C 1
ATOM 701 O O . ARG A 1 89 ? -3.318 -2.577 -6.666 1.00 93.50 89 ARG A O 1
ATOM 708 N N . ALA A 1 90 ? -5.113 -1.406 -7.298 1.00 93.00 90 ALA A N 1
ATOM 709 C CA . ALA A 1 90 ? -5.094 -1.866 -8.688 1.00 93.00 90 ALA A CA 1
ATOM 710 C C . ALA A 1 90 ? -3.764 -1.556 -9.407 1.00 93.00 90 ALA A C 1
ATOM 712 O O . ALA A 1 90 ? -3.369 -2.298 -10.305 1.00 93.00 90 ALA A O 1
ATOM 713 N N . LYS A 1 91 ? -3.028 -0.520 -8.978 1.00 90.94 91 LYS A N 1
ATOM 714 C CA . LYS A 1 91 ? -1.727 -0.140 -9.557 1.00 90.94 91 LYS A CA 1
ATOM 715 C C . LYS A 1 91 ? -0.552 -1.018 -9.107 1.00 90.94 91 LYS A C 1
ATOM 717 O O . LYS A 1 91 ? 0.550 -0.836 -9.620 1.00 90.94 91 LYS A O 1
ATOM 722 N N . PHE A 1 92 ? -0.763 -1.916 -8.148 1.00 93.50 92 PHE A N 1
ATOM 723 C CA . PHE A 1 92 ? 0.259 -2.810 -7.600 1.00 93.50 92 PHE A CA 1
ATOM 724 C C . PHE A 1 92 ? 0.215 -4.186 -8.271 1.00 93.50 92 PHE A C 1
ATOM 726 O O . PHE A 1 92 ? -0.809 -4.563 -8.846 1.00 93.50 92 PHE A O 1
ATOM 733 N N . ALA A 1 93 ? 1.309 -4.943 -8.178 1.00 91.75 93 ALA A N 1
ATOM 734 C CA . ALA A 1 93 ? 1.371 -6.319 -8.666 1.00 91.75 93 ALA A CA 1
ATOM 735 C C . ALA A 1 93 ? 0.449 -7.255 -7.848 1.00 91.75 93 ALA A C 1
ATOM 737 O O . ALA A 1 93 ? 0.158 -6.956 -6.689 1.00 91.75 93 ALA A O 1
ATOM 738 N N . PRO A 1 94 ? 0.002 -8.406 -8.385 1.00 90.94 94 PRO A N 1
ATOM 739 C CA . PRO A 1 94 ? -0.908 -9.319 -7.682 1.00 90.94 94 PRO A CA 1
ATOM 740 C C . PRO A 1 94 ? -0.461 -9.692 -6.257 1.00 90.94 94 PRO A C 1
ATOM 742 O O . PRO A 1 94 ? -1.206 -9.458 -5.311 1.00 90.94 94 PRO A O 1
ATOM 745 N N . GLY A 1 95 ? 0.789 -10.130 -6.062 1.00 91.44 95 GLY A N 1
ATOM 746 C CA . GLY A 1 95 ? 1.292 -10.475 -4.721 1.00 91.44 95 GLY A CA 1
ATOM 747 C C . GLY A 1 95 ? 1.401 -9.277 -3.763 1.00 91.44 95 GLY A C 1
ATOM 748 O O . GLY A 1 95 ? 1.236 -9.413 -2.551 1.00 91.44 95 GLY A O 1
ATOM 749 N N . GLN A 1 96 ? 1.620 -8.074 -4.300 1.00 93.25 96 GLN A N 1
ATOM 750 C CA . GLN A 1 96 ? 1.609 -6.829 -3.528 1.00 93.25 96 GLN A CA 1
ATOM 751 C C . GLN A 1 96 ? 0.188 -6.453 -3.079 1.00 93.25 96 GLN A C 1
ATOM 753 O O . GLN A 1 96 ? -0.003 -5.987 -1.954 1.00 93.25 96 GLN A O 1
ATOM 758 N N . ARG A 1 97 ? -0.820 -6.694 -3.929 1.00 94.94 97 ARG A N 1
ATOM 759 C CA . ARG A 1 97 ? -2.236 -6.470 -3.594 1.00 94.94 97 ARG A CA 1
ATOM 760 C C . ARG A 1 97 ? -2.666 -7.330 -2.413 1.00 94.94 97 ARG A C 1
ATOM 762 O O . ARG A 1 97 ? -3.337 -6.816 -1.523 1.00 94.94 97 ARG A O 1
ATOM 769 N N . ASP A 1 98 ? -2.230 -8.584 -2.362 1.00 94.69 98 ASP A N 1
ATOM 770 C CA . ASP A 1 98 ? -2.562 -9.490 -1.258 1.00 94.69 98 ASP A CA 1
ATOM 771 C C . ASP A 1 98 ? -1.966 -9.017 0.072 1.00 94.69 98 ASP A C 1
ATOM 773 O O . ASP A 1 98 ? -2.635 -9.052 1.107 1.00 94.69 98 ASP A O 1
ATOM 777 N N . ARG A 1 99 ? -0.725 -8.510 0.059 1.00 94.31 99 ARG A N 1
ATOM 778 C CA . ARG A 1 99 ? -0.100 -7.894 1.243 1.00 94.31 99 ARG A CA 1
ATOM 779 C C . ARG A 1 99 ? -0.893 -6.682 1.726 1.00 94.31 99 ARG A C 1
ATOM 781 O O . ARG A 1 99 ? -1.241 -6.611 2.904 1.00 94.31 99 ARG A O 1
ATOM 788 N N . LEU A 1 100 ? -1.255 -5.779 0.813 1.00 94.88 100 LEU A N 1
ATOM 789 C CA . LEU A 1 100 ? -2.088 -4.617 1.134 1.00 94.88 100 LEU A CA 1
ATOM 790 C C . LEU A 1 100 ? -3.464 -5.019 1.672 1.00 94.88 100 LEU A C 1
ATOM 792 O O . LEU A 1 100 ? -3.942 -4.423 2.635 1.00 94.88 100 LEU A O 1
ATOM 796 N N . GLN A 1 101 ? -4.088 -6.050 1.100 1.00 95.38 101 GLN A N 1
ATOM 797 C CA . GLN A 1 101 ? -5.376 -6.558 1.566 1.00 95.38 101 GLN A CA 1
ATOM 798 C C . GLN A 1 101 ? -5.282 -7.101 2.996 1.00 95.38 101 GLN A C 1
ATOM 800 O O . GLN A 1 101 ? -6.164 -6.829 3.811 1.00 95.38 101 GLN A O 1
ATOM 805 N N . LYS A 1 102 ? -4.202 -7.817 3.333 1.00 94.88 102 LYS A N 1
ATOM 806 C CA . LYS A 1 102 ? -3.957 -8.303 4.700 1.00 94.88 102 LYS A CA 1
ATOM 807 C C . LYS A 1 102 ? -3.843 -7.149 5.696 1.00 94.88 102 LYS A C 1
ATOM 809 O O . LYS A 1 102 ? -4.484 -7.200 6.745 1.00 94.88 102 LYS A O 1
ATOM 814 N N . VAL A 1 103 ? -3.075 -6.105 5.373 1.00 93.62 103 VAL A N 1
ATOM 815 C CA . VAL A 1 103 ? -2.947 -4.921 6.244 1.00 93.62 103 VAL A CA 1
ATOM 816 C C . VAL A 1 103 ? -4.289 -4.203 6.390 1.00 93.62 103 VAL A C 1
ATOM 818 O O . VAL A 1 103 ? -4.707 -3.901 7.506 1.00 93.62 103 VAL A O 1
ATOM 821 N N . TYR A 1 104 ? -5.009 -4.002 5.286 1.00 94.88 104 TYR A N 1
ATOM 822 C CA . TYR A 1 104 ? -6.328 -3.372 5.291 1.00 94.88 104 TYR A CA 1
ATOM 823 C C . TYR A 1 104 ? -7.336 -4.123 6.172 1.00 94.88 104 TYR A C 1
ATOM 825 O O . TYR A 1 104 ? -8.029 -3.509 6.984 1.00 94.88 104 TYR A O 1
ATOM 833 N N . ASN A 1 105 ? -7.384 -5.453 6.066 1.00 95.38 105 ASN A N 1
ATOM 834 C CA . ASN A 1 105 ? -8.277 -6.282 6.875 1.00 95.38 105 ASN A CA 1
ATOM 835 C C . ASN A 1 105 ? -7.951 -6.174 8.370 1.00 95.38 105 ASN A C 1
ATOM 837 O O . ASN A 1 105 ? -8.863 -6.001 9.174 1.00 95.38 105 ASN A O 1
ATOM 841 N N . ARG A 1 106 ? -6.663 -6.188 8.743 1.00 92.38 106 ARG A N 1
ATOM 842 C CA . ARG A 1 106 ? -6.232 -5.999 10.141 1.00 92.38 106 ARG A CA 1
ATOM 843 C C . ARG A 1 106 ? -6.635 -4.631 10.692 1.00 92.38 106 ARG A C 1
ATOM 845 O O . ARG A 1 106 ? -7.084 -4.526 11.830 1.00 92.38 106 ARG A O 1
ATOM 852 N N . VAL A 1 107 ? -6.518 -3.579 9.882 1.00 91.31 107 VAL A N 1
ATOM 853 C CA . VAL A 1 107 ? -6.988 -2.237 10.257 1.00 91.31 107 VAL A CA 1
ATOM 854 C C . VAL A 1 107 ? -8.501 -2.223 10.452 1.00 91.31 107 VAL A C 1
ATOM 856 O O . VAL A 1 107 ? -8.984 -1.704 11.455 1.00 91.31 107 VAL A O 1
ATOM 859 N N . LYS A 1 108 ? -9.267 -2.826 9.537 1.00 93.06 108 LYS A N 1
ATOM 860 C CA . LYS A 1 108 ? -10.729 -2.937 9.652 1.00 93.06 108 LYS A CA 1
ATOM 861 C C . LYS A 1 108 ? -11.168 -3.702 10.895 1.00 93.06 108 LYS A C 1
ATOM 863 O O . LYS A 1 108 ? -12.118 -3.285 11.561 1.00 93.06 108 LYS A O 1
ATOM 868 N N . GLU A 1 109 ? -10.474 -4.782 11.224 1.00 92.25 109 GLU A N 1
ATOM 869 C CA . GLU A 1 109 ? -10.709 -5.544 12.445 1.00 92.25 109 GLU A CA 1
ATOM 870 C C . GLU A 1 109 ? -10.499 -4.661 13.678 1.00 92.25 109 GLU A C 1
ATOM 872 O O . GLU A 1 109 ? -11.392 -4.560 14.520 1.00 92.25 109 GLU A O 1
ATOM 877 N N . GLN A 1 110 ? -9.398 -3.905 13.735 1.00 89.31 110 GLN A N 1
ATOM 878 C CA . GLN A 1 110 ? -9.170 -3.005 14.861 1.00 89.31 110 GLN A CA 1
ATOM 879 C C . GLN A 1 110 ? -10.140 -1.825 14.921 1.00 89.31 110 GLN A C 1
ATOM 881 O O . GLN A 1 110 ? -10.569 -1.438 16.009 1.00 89.31 110 GLN A O 1
ATOM 886 N N . GLN A 1 111 ? -10.558 -1.274 13.780 1.00 89.25 111 GLN A N 1
ATOM 887 C CA . GLN A 1 111 ? -11.635 -0.283 13.739 1.00 89.25 111 GLN A CA 1
ATOM 888 C C . GLN A 1 111 ? -12.923 -0.847 14.345 1.00 89.25 111 GLN A C 1
ATOM 890 O O . GLN A 1 111 ? -13.570 -0.173 15.149 1.00 89.25 111 GLN A O 1
ATOM 895 N N . THR A 1 112 ? -13.273 -2.082 13.987 1.00 89.94 112 THR A N 1
ATOM 896 C CA . THR A 1 112 ? -14.474 -2.767 14.475 1.00 89.94 112 THR A CA 1
ATOM 897 C C . THR A 1 112 ? -14.376 -3.043 15.971 1.00 89.94 112 THR A C 1
ATOM 899 O O . THR A 1 112 ? -15.290 -2.687 16.711 1.00 89.94 112 THR A O 1
ATOM 902 N N . ARG A 1 113 ? -13.236 -3.561 16.441 1.00 87.88 113 ARG A N 1
ATOM 903 C CA . ARG A 1 113 ? -12.972 -3.791 17.866 1.00 87.88 113 ARG A CA 1
ATOM 904 C C . ARG A 1 113 ? -13.117 -2.510 18.683 1.00 87.88 113 ARG A C 1
ATOM 906 O O . ARG A 1 113 ? -13.774 -2.518 19.716 1.00 87.88 113 ARG A O 1
ATOM 913 N N . ARG A 1 114 ? -12.568 -1.386 18.212 1.00 85.88 114 ARG A N 1
ATOM 914 C CA . ARG A 1 114 ? -12.718 -0.091 18.901 1.00 85.88 114 ARG A CA 1
ATOM 915 C C . ARG A 1 114 ? -14.169 0.372 18.970 1.00 85.88 114 ARG A C 1
ATOM 917 O O . ARG A 1 114 ? -14.581 0.879 20.002 1.00 85.88 114 ARG A O 1
ATOM 924 N N . ARG A 1 115 ? -14.942 0.197 17.894 1.00 86.69 115 ARG A N 1
ATOM 925 C CA . ARG A 1 115 ? -16.373 0.541 17.886 1.00 86.69 115 ARG A CA 1
ATOM 926 C C . ARG A 1 115 ? -17.156 -0.310 18.881 1.00 86.69 115 ARG A C 1
ATOM 928 O O . ARG A 1 115 ? -17.980 0.232 19.601 1.00 86.69 115 ARG A O 1
ATOM 935 N N . GLN A 1 116 ? -16.865 -1.607 18.948 1.00 86.25 116 GLN A N 1
ATOM 936 C CA . GLN A 1 116 ? -17.489 -2.511 19.915 1.00 86.25 116 GLN A CA 1
ATOM 937 C C . GLN A 1 116 ? -17.144 -2.125 21.356 1.00 86.25 116 GLN A C 1
ATOM 939 O O . GLN A 1 116 ? -18.040 -2.052 22.188 1.00 86.25 116 GLN A O 1
ATOM 944 N N . VAL A 1 117 ? -15.873 -1.824 21.646 1.00 83.38 117 VAL A N 1
ATOM 945 C CA . VAL A 1 117 ? -15.451 -1.359 22.979 1.00 83.38 117 VAL A CA 1
ATOM 946 C C . VAL A 1 117 ? -16.152 -0.049 23.343 1.00 83.38 117 VAL A C 1
ATOM 948 O O . VAL A 1 117 ? -16.741 0.031 24.413 1.00 83.38 117 VAL A O 1
ATOM 951 N N . ALA A 1 118 ? -16.192 0.927 22.432 1.00 81.69 118 ALA A N 1
ATOM 952 C CA . ALA A 1 118 ? -16.888 2.192 22.664 1.00 81.69 118 ALA A CA 1
ATOM 953 C C . ALA A 1 118 ? -18.398 1.998 22.902 1.00 81.69 118 ALA A C 1
ATOM 955 O O . ALA A 1 118 ? -18.979 2.658 23.755 1.00 81.69 118 ALA A O 1
ATOM 956 N N . GLN A 1 119 ? -19.041 1.069 22.185 1.00 80.12 119 GLN A N 1
ATOM 957 C CA . GLN A 1 119 ? -20.444 0.712 22.422 1.00 80.12 119 GLN A CA 1
ATOM 958 C C . GLN A 1 119 ? -20.652 0.038 23.783 1.00 80.12 119 GLN A C 1
ATOM 960 O O . GLN A 1 119 ? -21.663 0.292 24.431 1.00 80.12 119 GLN A O 1
ATOM 965 N N . GLN A 1 120 ? -19.721 -0.812 24.222 1.00 78.31 120 GLN A N 1
ATOM 966 C CA . GLN A 1 120 ? -19.784 -1.465 25.532 1.00 78.31 120 GLN A CA 1
ATOM 967 C C . GLN A 1 120 ? -19.555 -0.479 26.682 1.00 78.31 120 GLN A C 1
ATOM 969 O O . GLN A 1 120 ? -20.254 -0.566 27.687 1.00 78.31 120 GLN A O 1
ATOM 974 N N . GLU A 1 121 ? -18.622 0.464 26.539 1.00 78.25 121 GLU A N 1
ATOM 975 C CA . GLU A 1 121 ? -18.412 1.553 27.503 1.00 78.25 121 GLU A CA 1
ATOM 976 C C . GLU A 1 121 ? -19.639 2.465 27.567 1.00 78.25 121 GLU A C 1
ATOM 978 O O . GLU A 1 121 ? -20.218 2.629 28.636 1.00 78.25 121 GLU A O 1
ATOM 983 N N . ALA A 1 122 ? -20.146 2.921 26.417 1.00 73.69 122 ALA A N 1
ATOM 984 C CA . ALA A 1 122 ? -21.383 3.699 26.365 1.00 73.69 122 ALA A CA 1
ATOM 985 C C . ALA A 1 122 ? -22.578 2.935 26.957 1.00 73.69 122 ALA A C 1
ATOM 987 O O . ALA A 1 122 ? -23.458 3.531 27.564 1.00 73.69 122 ALA A O 1
ATOM 988 N N . ALA A 1 123 ? -22.627 1.606 26.815 1.00 73.00 123 ALA A N 1
ATOM 989 C CA . ALA A 1 123 ? -23.668 0.792 27.428 1.00 73.00 123 ALA A CA 1
ATOM 990 C C . ALA A 1 123 ? -23.534 0.668 28.953 1.00 73.00 123 ALA A C 1
ATOM 992 O O . ALA A 1 123 ? -24.561 0.484 29.603 1.00 73.00 123 ALA A O 1
ATOM 993 N N . ARG A 1 124 ? -22.315 0.753 29.501 1.00 70.88 124 ARG A N 1
ATOM 994 C CA . ARG A 1 124 ? -22.047 0.745 30.948 1.00 70.88 124 ARG A CA 1
ATOM 995 C C . ARG A 1 124 ? -22.379 2.078 31.610 1.00 70.88 124 ARG A C 1
ATOM 997 O O . ARG A 1 124 ? -22.871 2.061 32.730 1.00 70.88 124 ARG A O 1
ATOM 1004 N N . ASP A 1 125 ? -22.176 3.187 30.905 1.00 69.50 125 ASP A N 1
ATOM 1005 C CA . ASP A 1 125 ? -22.432 4.536 31.427 1.00 69.50 125 ASP A CA 1
ATOM 1006 C C . ASP A 1 125 ? -23.899 4.987 31.283 1.00 69.50 125 ASP A C 1
ATOM 1008 O O . ASP A 1 125 ? -24.248 6.102 31.671 1.00 69.50 125 ASP A O 1
ATOM 1012 N N . ARG A 1 126 ? -24.789 4.130 30.755 1.00 73.56 126 ARG A N 1
ATOM 1013 C CA . ARG A 1 126 ? -26.215 4.457 30.626 1.00 73.56 126 ARG A CA 1
ATOM 1014 C C . ARG A 1 126 ? -26.912 4.505 31.980 1.00 73.56 126 ARG A C 1
ATOM 1016 O O . ARG A 1 126 ? -26.927 3.533 32.735 1.00 73.56 126 ARG A O 1
ATOM 1023 N N . SER A 1 127 ? -27.588 5.619 32.240 1.00 80.31 127 SER A N 1
ATOM 1024 C CA . SER A 1 127 ? -28.439 5.785 33.421 1.00 80.31 127 SER A CA 1
ATOM 1025 C C . SER A 1 127 ? -29.655 4.843 33.373 1.00 80.31 127 SER A C 1
ATOM 1027 O O . SER A 1 127 ? -30.157 4.477 32.302 1.00 80.31 127 SER A O 1
ATOM 1029 N N . ALA A 1 128 ? -30.199 4.483 34.542 1.00 79.44 128 ALA A N 1
ATOM 1030 C CA . ALA A 1 128 ? -31.468 3.754 34.644 1.00 79.44 128 ALA A CA 1
ATOM 1031 C C . ALA A 1 128 ? -32.609 4.479 33.898 1.00 79.44 128 ALA A C 1
ATOM 1033 O O . ALA A 1 128 ? -33.476 3.830 33.309 1.00 79.44 128 ALA A O 1
ATOM 1034 N N . PHE A 1 129 ? -32.563 5.817 33.859 1.00 83.00 129 PHE A N 1
ATOM 1035 C CA . PHE A 1 129 ? -33.504 6.650 33.111 1.00 83.00 129 PHE A CA 1
ATOM 1036 C C . PHE A 1 129 ? -33.387 6.450 31.594 1.00 83.00 129 PHE A C 1
ATOM 1038 O O . PHE A 1 129 ? -34.387 6.189 30.935 1.00 83.00 129 PHE A O 1
ATOM 1045 N N . GLU A 1 130 ? -32.176 6.487 31.037 1.00 83.81 130 GLU A N 1
ATOM 1046 C CA . GLU A 1 130 ? -31.937 6.290 29.597 1.00 83.81 130 GLU A CA 1
ATOM 1047 C C . GLU A 1 130 ? -32.291 4.867 29.150 1.00 83.81 130 GLU A C 1
ATOM 1049 O O . GLU A 1 130 ? -32.784 4.638 28.041 1.00 83.81 130 GLU A O 1
ATOM 1054 N N . THR A 1 131 ? -32.085 3.898 30.043 1.00 80.88 131 THR A N 1
ATOM 1055 C CA . THR A 1 131 ? -32.482 2.504 29.827 1.00 80.88 131 THR A CA 1
ATOM 1056 C C . THR A 1 131 ? -34.004 2.368 29.771 1.00 80.88 131 THR A C 1
ATOM 1058 O O . THR A 1 131 ? -34.527 1.695 28.882 1.00 80.88 131 THR A O 1
ATOM 1061 N N . ALA A 1 132 ? -34.729 3.027 30.682 1.00 82.50 132 ALA A N 1
ATOM 1062 C CA . ALA A 1 132 ? -36.189 3.065 30.662 1.00 82.50 132 ALA A CA 1
ATOM 1063 C C . ALA A 1 132 ? -36.714 3.810 29.426 1.00 82.50 132 ALA A C 1
ATOM 1065 O O . ALA A 1 132 ? -37.575 3.291 28.722 1.00 82.50 132 ALA A O 1
ATOM 1066 N N . GLN A 1 133 ? -36.145 4.973 29.103 1.00 85.44 133 GLN A N 1
ATOM 1067 C CA . GLN A 1 133 ? -36.495 5.752 27.916 1.00 85.44 133 GLN A CA 1
ATOM 1068 C C . GLN A 1 133 ? -36.332 4.928 26.635 1.00 85.44 133 GLN A C 1
ATOM 1070 O O . GLN A 1 133 ? -37.242 4.897 25.815 1.00 85.44 133 GLN A O 1
ATOM 1075 N N . SER A 1 134 ? -35.218 4.204 26.486 1.00 81.88 134 SER A N 1
ATOM 1076 C CA . SER A 1 134 ? -34.981 3.332 25.328 1.00 81.88 134 SER A CA 1
ATOM 1077 C C . SER A 1 134 ? -35.997 2.189 25.240 1.00 81.88 134 SER A C 1
ATOM 1079 O O . SER A 1 134 ? -36.426 1.842 24.144 1.00 81.88 134 SER A O 1
ATOM 1081 N N . LYS A 1 135 ? -36.403 1.614 26.385 1.00 82.38 135 LYS A N 1
ATOM 1082 C CA . LYS A 1 135 ? -37.445 0.575 26.435 1.00 82.38 135 LYS A CA 1
ATOM 1083 C C . LYS A 1 135 ? -38.804 1.111 25.992 1.00 82.38 135 LYS A C 1
ATOM 1085 O O . LYS A 1 135 ? -39.473 0.456 25.207 1.00 82.38 135 LYS A O 1
ATOM 1090 N N . TYR A 1 136 ? -39.194 2.292 26.465 1.00 80.62 136 TYR A N 1
ATOM 1091 C CA . TYR A 1 136 ? -40.500 2.868 26.145 1.00 80.62 136 TYR A CA 1
ATOM 1092 C C . TYR A 1 136 ? -40.551 3.548 24.772 1.00 80.62 136 TYR A C 1
ATOM 1094 O O . TYR A 1 136 ? -41.622 3.618 24.184 1.00 80.62 136 TYR A O 1
ATOM 1102 N N . ALA A 1 137 ? -39.419 3.999 24.222 1.00 81.38 137 ALA A N 1
ATOM 1103 C CA . ALA A 1 137 ? -39.364 4.647 22.908 1.00 81.38 137 ALA A CA 1
ATOM 1104 C C . ALA A 1 137 ? -39.760 3.721 21.742 1.00 81.38 137 ALA A C 1
ATOM 1106 O O . ALA A 1 137 ? -40.176 4.211 20.697 1.00 81.38 137 ALA A O 1
ATOM 1107 N N . GLY A 1 138 ? -39.621 2.400 21.907 1.00 72.19 138 GLY A N 1
ATOM 1108 C CA . GLY A 1 138 ? -40.046 1.399 20.922 1.00 72.19 138 GLY A CA 1
ATOM 1109 C C . GLY A 1 138 ? -41.388 0.731 21.233 1.00 72.19 138 GLY A C 1
ATOM 1110 O O . GLY A 1 138 ? -41.816 -0.127 20.466 1.00 72.19 138 GLY A O 1
ATOM 1111 N N . MET A 1 139 ? -42.031 1.075 22.353 1.00 75.56 139 MET A N 1
ATOM 1112 C CA . MET A 1 139 ? -43.310 0.490 22.756 1.00 75.56 139 MET A CA 1
ATOM 1113 C C . MET A 1 139 ? -44.465 1.319 22.200 1.00 75.56 139 MET A C 1
ATOM 1115 O O . MET A 1 139 ? -44.532 2.526 22.425 1.00 75.56 139 MET A O 1
ATOM 1119 N N . ASP A 1 140 ? -45.395 0.663 21.510 1.00 71.56 140 ASP A N 1
ATOM 1120 C CA . ASP A 1 140 ? -46.615 1.304 21.025 1.00 71.56 140 ASP A CA 1
ATOM 1121 C C . ASP A 1 140 ? -47.592 1.464 22.204 1.00 71.56 140 ASP A C 1
ATOM 1123 O O . ASP A 1 140 ? -48.115 0.489 22.755 1.00 71.56 140 ASP A O 1
ATOM 1127 N N . ILE A 1 141 ? -47.768 2.699 22.683 1.00 65.50 141 ILE A N 1
ATOM 1128 C CA . ILE A 1 141 ? -48.526 2.977 23.910 1.00 65.50 141 ILE A CA 1
ATOM 1129 C C . ILE A 1 141 ? -50.024 2.964 23.584 1.00 65.50 141 ILE A C 1
ATOM 1131 O O . ILE A 1 141 ? -50.612 3.961 23.166 1.00 65.50 141 ILE A O 1
ATOM 1135 N N . SER A 1 142 ? -50.666 1.818 23.811 1.00 65.44 142 SER A N 1
ATOM 1136 C CA . SER A 1 142 ? -52.120 1.678 23.698 1.00 65.44 142 SER A CA 1
ATOM 1137 C C . SER A 1 142 ? -52.848 2.359 24.862 1.00 65.44 142 SER A C 1
ATOM 1139 O O . SER A 1 142 ? -52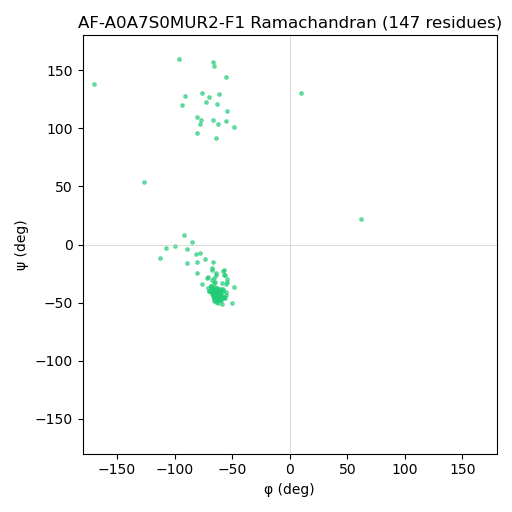.688 1.994 26.026 1.00 65.44 142 SER A O 1
ATOM 1141 N N . ILE A 1 143 ? -53.740 3.302 24.540 1.00 63.25 143 ILE A N 1
ATOM 1142 C CA . ILE A 1 143 ? -54.569 4.057 25.501 1.00 63.25 143 ILE A CA 1
ATOM 1143 C C . ILE A 1 143 ? -55.606 3.159 26.217 1.00 63.25 143 ILE A C 1
ATOM 1145 O O . ILE A 1 143 ? -56.181 3.563 27.225 1.00 63.25 143 ILE A O 1
ATOM 1149 N N . ARG A 1 144 ? -55.876 1.935 25.726 1.00 69.56 144 ARG A N 1
ATOM 1150 C CA . ARG A 1 144 ? -57.017 1.118 26.196 1.00 69.56 144 ARG A CA 1
ATOM 1151 C C . ARG A 1 144 ? -56.679 -0.162 26.961 1.00 69.56 144 ARG A C 1
ATOM 1153 O O . ARG A 1 144 ? -57.596 -0.726 27.555 1.00 69.56 144 ARG A O 1
ATOM 1160 N N . LYS A 1 145 ? -55.433 -0.646 26.995 1.00 52.53 145 LYS A N 1
ATOM 1161 C CA . LYS A 1 145 ? -55.054 -1.785 27.855 1.00 52.53 145 LYS A CA 1
ATOM 1162 C C . LYS A 1 145 ? -53.542 -1.991 27.890 1.00 52.53 145 LYS A C 1
ATOM 1164 O O . LYS A 1 145 ? -52.906 -1.903 26.852 1.00 52.53 145 LYS A O 1
ATOM 1169 N N . ALA A 1 146 ? -53.067 -2.274 29.106 1.00 55.69 146 ALA A N 1
ATOM 1170 C CA . ALA A 1 146 ? -51.788 -2.834 29.552 1.00 55.69 146 ALA A CA 1
ATOM 1171 C C . ALA A 1 146 ? -50.647 -2.974 28.527 1.00 55.69 146 ALA A C 1
ATOM 1173 O O . ALA A 1 146 ? -50.798 -3.611 27.490 1.00 55.69 146 ALA A O 1
ATOM 1174 N N . VAL A 1 147 ? -49.475 -2.470 28.932 1.00 50.66 147 VAL A N 1
ATOM 1175 C CA . VAL A 1 147 ? -48.167 -2.651 28.285 1.00 50.66 147 VAL A CA 1
ATOM 1176 C C . VAL A 1 147 ? -47.940 -4.139 27.985 1.00 50.66 147 VAL A C 1
ATOM 1178 O O . VAL A 1 147 ? -47.628 -4.914 28.887 1.00 50.66 147 VAL A O 1
ATOM 1181 N N . ALA A 1 148 ? -48.141 -4.544 26.732 1.00 47.75 148 ALA A N 1
ATOM 1182 C CA . ALA A 1 148 ? -47.763 -5.859 26.231 1.00 47.75 148 ALA A CA 1
ATOM 1183 C C . ALA A 1 148 ? -46.363 -5.731 25.620 1.00 47.75 148 ALA A C 1
ATOM 1185 O O . ALA A 1 148 ? -46.143 -4.871 24.767 1.00 47.75 148 ALA A O 1
ATOM 1186 N N . GLY A 1 149 ? -45.425 -6.506 26.170 1.00 48.47 149 GLY A N 1
ATOM 1187 C CA . GLY A 1 149 ? -44.002 -6.494 25.821 1.00 48.47 149 GLY A CA 1
ATOM 1188 C C . GLY A 1 149 ? -43.656 -7.238 24.544 1.00 48.47 149 GLY A C 1
ATOM 1189 O O . GLY A 1 149 ? -44.499 -8.025 24.061 1.00 48.47 149 GLY A O 1
#

Foldseek 3Di:
DDPPPPPPPPCCVVVDDPPVRVVVVVVVVVVVVVVVVVVVVVVVVVVVQVVLVVLLVVLVVLLVCCPVPVCPVSLVVSLVSLVVCLVVLVPHDPVSNVSSVVSNVVNVVVVVVVVVVVVVVVVVPDDPVNVVCVVVVPFDDDPPDDGDD

Mean predicted aligned error: 13.25 Å

Secondary structure (DSSP, 8-state):
--------TT-GGGGSPPHHHHHHHHHHHHHHHHHHHHHHHHHHHHHHHHHHHHHHHHHHHHHHGGG-TT-GGGHHHHHHHHHHHHHTGGGS-HHHHHHHHHHHHHHHHHHHHHHHHHHHHHHHS--HHHHHHHHHHTS---TTS----

Organism: NCBI:txid1411642

pLDDT: mean 83.15, std 13.05, range [37.94, 95.56]